Protein AF-A0A7X2C4A8-F1 (afdb_monomer)

Radius of gyration: 15.75 Å; Cα contacts (8 Å, |Δi|>4): 30; chains: 1; bounding box: 32×31×45 Å

pLDDT: mean 94.35, std 6.16, range [58.16, 98.44]

Structure (mmCIF, N/CA/C/O backbone):
data_AF-A0A7X2C4A8-F1
#
_entry.id   AF-A0A7X2C4A8-F1
#
loop_
_atom_site.group_PDB
_atom_site.id
_atom_site.type_symbol
_atom_site.label_atom_id
_atom_site.label_alt_id
_atom_site.label_comp_id
_atom_site.label_asym_id
_atom_site.label_entity_id
_atom_site.label_seq_id
_atom_site.pdbx_PD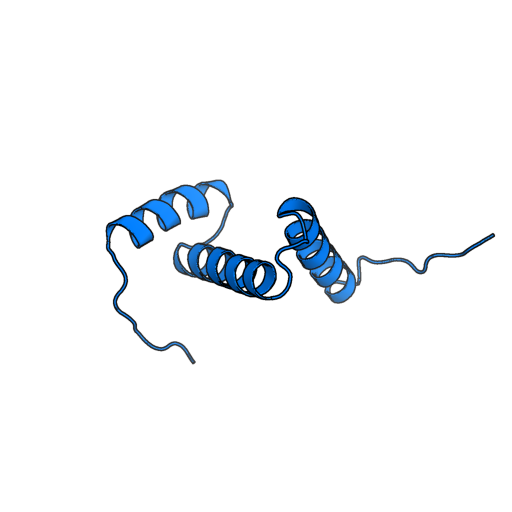B_ins_code
_atom_site.Cartn_x
_atom_site.Cartn_y
_atom_site.Cartn_z
_atom_site.occupancy
_atom_site.B_iso_or_equiv
_atom_site.auth_seq_id
_atom_site.auth_comp_id
_atom_site.auth_asym_id
_atom_site.auth_atom_id
_atom_site.pdbx_PDB_model_num
ATOM 1 N N . MET A 1 1 ? -1.951 -12.010 15.104 1.00 58.16 1 MET A N 1
ATOM 2 C CA . MET A 1 1 ? -2.591 -11.345 16.259 1.00 58.16 1 MET A CA 1
ATOM 3 C C . MET A 1 1 ? -2.823 -9.891 15.890 1.00 58.16 1 MET A C 1
ATOM 5 O O . MET A 1 1 ? -1.941 -9.311 15.272 1.00 58.16 1 MET A O 1
ATOM 9 N N . SER A 1 2 ? -3.993 -9.334 16.196 1.00 74.56 2 SER A N 1
ATOM 10 C CA . SER A 1 2 ? -4.309 -7.919 15.966 1.00 74.56 2 SER A CA 1
ATOM 11 C C . SER A 1 2 ? -4.285 -7.165 17.290 1.00 74.56 2 SER A C 1
ATOM 13 O O . SER A 1 2 ? -4.939 -7.588 18.242 1.00 74.56 2 SER A O 1
ATOM 15 N N . THR A 1 3 ? -3.568 -6.046 17.335 1.00 88.50 3 THR A N 1
ATOM 16 C CA . THR A 1 3 ? -3.555 -5.134 18.484 1.00 88.50 3 THR A CA 1
ATOM 17 C C . THR A 1 3 ? -4.454 -3.946 18.165 1.00 88.50 3 THR A C 1
ATOM 19 O O . THR A 1 3 ? -4.297 -3.324 17.116 1.00 88.50 3 THR A O 1
ATOM 22 N N . ALA A 1 4 ? -5.405 -3.631 19.045 1.00 91.00 4 ALA A N 1
ATOM 23 C CA . ALA A 1 4 ? -6.244 -2.449 18.881 1.00 91.00 4 ALA A CA 1
ATOM 24 C C . ALA A 1 4 ? -5.413 -1.184 19.139 1.00 91.00 4 ALA A C 1
ATOM 26 O O . ALA A 1 4 ? -4.811 -1.039 20.202 1.00 91.00 4 ALA A O 1
ATOM 27 N N . ILE A 1 5 ? -5.397 -0.270 18.172 1.00 91.25 5 ILE A N 1
ATOM 28 C CA . ILE A 1 5 ? -4.728 1.030 18.272 1.00 91.25 5 ILE A CA 1
ATOM 29 C C . ILE A 1 5 ? -5.728 2.140 17.953 1.00 91.25 5 ILE A C 1
ATOM 31 O O . ILE A 1 5 ? -6.651 1.945 17.161 1.00 91.25 5 ILE A O 1
ATOM 35 N N . LYS A 1 6 ? -5.552 3.309 18.572 1.00 95.81 6 LYS A N 1
ATOM 36 C CA . LYS A 1 6 ? -6.313 4.510 18.213 1.00 95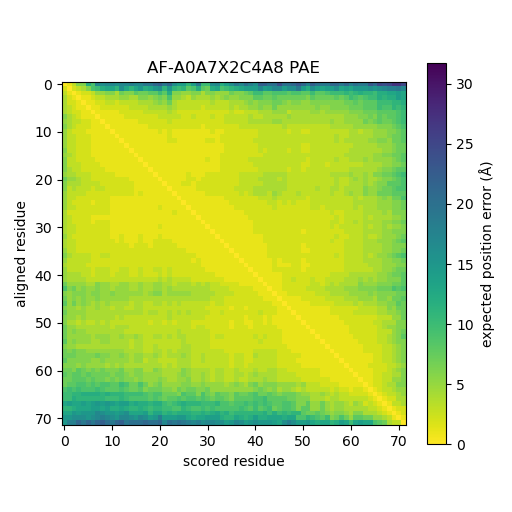.81 6 LYS A CA 1
ATOM 37 C C . LYS A 1 6 ? -5.604 5.212 17.062 1.00 95.81 6 LYS A C 1
ATOM 39 O O . LYS A 1 6 ? -4.400 5.434 17.131 1.00 95.81 6 LYS A O 1
ATOM 44 N N . LEU A 1 7 ? -6.363 5.558 16.032 1.00 95.75 7 LEU A N 1
ATOM 45 C CA . LEU A 1 7 ? -5.904 6.341 14.892 1.00 95.75 7 LEU A CA 1
ATOM 46 C C . LEU A 1 7 ? -6.745 7.608 14.786 1.00 95.75 7 LEU A C 1
ATOM 48 O O . LEU A 1 7 ? -7.881 7.646 15.264 1.00 95.75 7 LEU A O 1
ATOM 52 N N . ASP A 1 8 ? -6.171 8.627 14.158 1.00 97.69 8 ASP A N 1
ATOM 53 C CA . ASP A 1 8 ? -6.882 9.856 13.836 1.00 97.69 8 ASP A CA 1
ATOM 54 C C . ASP A 1 8 ? -8.122 9.562 12.971 1.00 97.69 8 ASP A C 1
ATOM 56 O O . ASP A 1 8 ? -8.072 8.754 12.037 1.00 97.69 8 ASP A O 1
ATOM 60 N N . SER A 1 9 ? -9.251 10.194 13.295 1.00 97.44 9 SER A N 1
ATOM 61 C CA . SER A 1 9 ? -10.521 9.927 12.615 1.00 97.44 9 SER A CA 1
ATOM 62 C C . SER A 1 9 ? -10.508 10.375 11.154 1.00 97.44 9 SER A C 1
ATOM 64 O O . SER A 1 9 ? -11.108 9.698 10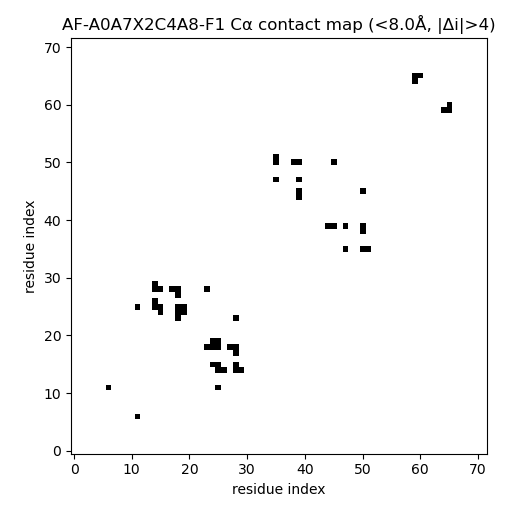.317 1.00 97.44 9 SER A O 1
ATOM 66 N N . ALA A 1 10 ? -9.790 11.451 10.817 1.00 98.12 10 ALA A N 1
ATOM 67 C CA . ALA A 1 10 ? -9.665 11.918 9.441 1.00 98.12 10 ALA A CA 1
ATOM 68 C C . ALA A 1 10 ? -8.820 10.952 8.601 1.00 98.12 10 ALA A C 1
ATOM 70 O O . ALA A 1 10 ? -9.166 10.680 7.448 1.00 98.12 10 ALA A O 1
ATOM 71 N N . LEU A 1 11 ? -7.768 10.358 9.181 1.00 97.81 11 LEU A N 1
ATOM 72 C CA . LEU A 1 11 ? -7.009 9.293 8.518 1.00 97.81 11 LEU A CA 1
ATOM 73 C C . LEU A 1 11 ? -7.898 8.078 8.221 1.00 97.81 11 LEU A C 1
ATOM 75 O O . LEU A 1 11 ? -7.874 7.557 7.105 1.00 97.81 11 LEU A O 1
ATOM 79 N N . VAL A 1 12 ? -8.685 7.629 9.204 1.00 98.00 12 VAL A N 1
ATOM 80 C CA . VAL A 1 12 ? -9.573 6.465 9.045 1.00 98.00 12 VAL A CA 1
ATOM 81 C C . VAL A 1 12 ? -10.630 6.723 7.971 1.00 98.00 12 VAL A C 1
ATOM 83 O O . VAL A 1 12 ? -10.881 5.852 7.136 1.00 98.00 12 VAL A O 1
ATOM 86 N N . GLU A 1 13 ? -11.212 7.919 7.952 1.00 98.31 13 GLU A N 1
ATOM 87 C CA . GLU A 1 13 ? -12.218 8.300 6.963 1.00 98.31 13 GLU A CA 1
ATOM 88 C C . GLU A 1 13 ? -11.628 8.403 5.551 1.00 98.31 13 GLU A C 1
ATOM 90 O O . GLU A 1 13 ? -12.192 7.868 4.594 1.00 98.31 13 GLU A O 1
ATOM 95 N N . THR A 1 14 ? -10.434 8.985 5.422 1.00 98.44 14 THR A N 1
ATOM 96 C CA . THR A 1 14 ? -9.706 9.013 4.147 1.00 98.44 14 THR A CA 1
ATOM 97 C C . THR A 1 14 ? -9.417 7.590 3.675 1.00 98.44 14 THR A C 1
ATOM 99 O O . THR A 1 14 ? -9.749 7.226 2.548 1.00 98.44 14 THR A O 1
ATOM 102 N N . ALA A 1 15 ? -8.881 6.733 4.547 1.00 98.31 15 ALA A N 1
ATOM 103 C CA . ALA A 1 15 ? -8.627 5.337 4.215 1.00 98.31 15 ALA A CA 1
ATOM 104 C C . ALA A 1 15 ? -9.898 4.609 3.758 1.00 98.31 15 ALA A C 1
ATOM 106 O O . ALA A 1 15 ? -9.827 3.837 2.809 1.00 98.31 15 ALA A O 1
ATOM 107 N N . ARG A 1 16 ? -11.059 4.871 4.372 1.00 98.31 16 ARG A N 1
ATOM 108 C CA . ARG A 1 16 ? -12.344 4.258 3.998 1.00 98.31 16 ARG A CA 1
ATOM 109 C C . ARG A 1 16 ? -12.731 4.562 2.547 1.00 98.31 16 ARG A C 1
ATOM 111 O O . ARG A 1 16 ? -13.133 3.650 1.826 1.00 98.31 16 ARG A O 1
ATOM 118 N N . ILE A 1 17 ? -12.582 5.815 2.115 1.00 98.38 17 ILE A N 1
ATOM 119 C CA . ILE A 1 17 ? -12.914 6.252 0.749 1.00 98.38 17 ILE A CA 1
ATOM 120 C C . ILE A 1 17 ? -12.013 5.547 -0.274 1.00 98.38 17 ILE A C 1
ATOM 122 O O . ILE A 1 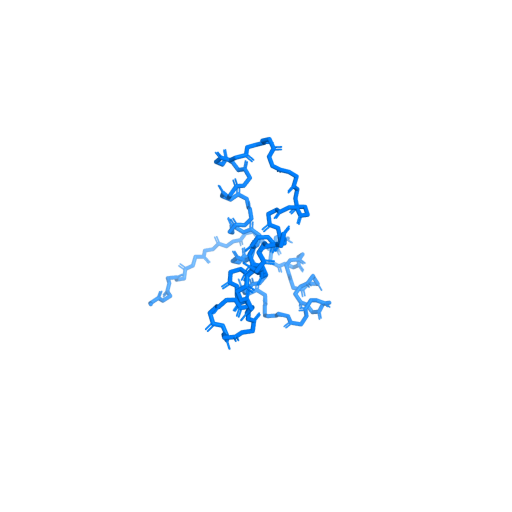17 ? -12.507 4.907 -1.204 1.00 98.38 17 ILE A O 1
ATOM 126 N N . TYR A 1 18 ? -10.693 5.596 -0.069 1.00 98.31 18 TYR A N 1
ATOM 127 C CA . TYR A 1 18 ? -9.728 4.966 -0.977 1.00 98.31 18 TYR A CA 1
ATOM 128 C C . TYR A 1 18 ? -9.825 3.437 -0.965 1.00 98.31 18 TYR A C 1
ATOM 130 O O . TYR A 1 18 ? -9.688 2.804 -2.010 1.00 98.31 18 TYR A O 1
ATOM 138 N N . ALA A 1 19 ? -10.102 2.838 0.196 1.00 98.06 19 ALA A N 1
ATOM 139 C CA . ALA A 1 19 ? -10.300 1.400 0.326 1.00 98.06 19 ALA A CA 1
ATOM 140 C C . ALA A 1 19 ? -11.469 0.924 -0.543 1.00 98.06 19 ALA A C 1
ATOM 142 O O . ALA A 1 19 ? -11.322 -0.052 -1.275 1.00 98.06 19 ALA A O 1
ATOM 143 N N . SER A 1 20 ? -12.595 1.647 -0.516 1.00 97.69 20 SER A N 1
ATOM 144 C CA . SER A 1 20 ? -13.767 1.320 -1.332 1.00 97.69 20 SER A CA 1
ATOM 145 C C . SER A 1 20 ? -13.445 1.334 -2.827 1.00 97.69 20 SER A C 1
ATOM 147 O O . SER A 1 20 ? -13.838 0.413 -3.536 1.00 97.69 20 SER A O 1
ATOM 149 N N . ALA A 1 21 ? -12.711 2.345 -3.300 1.00 97.88 21 ALA A N 1
ATOM 150 C CA . ALA A 1 21 ? -12.312 2.448 -4.705 1.00 97.88 21 ALA A CA 1
ATOM 151 C C . ALA A 1 21 ? -11.313 1.353 -5.117 1.00 97.88 21 ALA A C 1
ATOM 153 O O . ALA A 1 21 ? -11.351 0.859 -6.238 1.00 97.88 21 ALA A O 1
ATOM 154 N N . ALA A 1 22 ? -10.431 0.949 -4.201 1.00 95.75 22 ALA A N 1
ATOM 155 C CA . ALA A 1 22 ? -9.412 -0.068 -4.440 1.00 95.75 22 ALA A CA 1
ATOM 156 C C . ALA A 1 22 ? -9.876 -1.505 -4.133 1.00 95.75 22 ALA A C 1
ATOM 158 O O . ALA A 1 22 ? -9.046 -2.415 -4.139 1.00 95.75 22 ALA A O 1
ATOM 159 N N . HIS A 1 23 ? -11.162 -1.719 -3.824 1.00 96.94 23 HIS A N 1
ATOM 160 C CA . HIS A 1 23 ? -11.714 -3.008 -3.385 1.00 96.94 23 HIS A CA 1
ATOM 161 C C . HIS A 1 23 ? -10.966 -3.623 -2.183 1.00 96.94 23 HIS A C 1
ATOM 163 O O . HIS A 1 23 ? -10.697 -4.823 -2.127 1.00 96.94 23 HIS A O 1
ATOM 169 N N . ARG A 1 24 ? -10.618 -2.792 -1.194 1.00 96.31 24 ARG A N 1
ATOM 170 C CA . ARG A 1 24 ? -9.965 -3.187 0.064 1.00 96.31 24 ARG A CA 1
ATOM 171 C C . ARG A 1 24 ? -10.853 -2.855 1.260 1.00 96.31 24 ARG A C 1
ATOM 173 O O . ARG A 1 24 ? -11.750 -2.023 1.181 1.00 96.31 24 ARG A O 1
ATOM 180 N N . SER A 1 25 ? -10.574 -3.477 2.404 1.00 98.00 25 SER A N 1
ATOM 181 C CA . SER A 1 25 ? -11.107 -3.008 3.687 1.00 98.00 25 SER A CA 1
ATOM 182 C C . SER A 1 25 ? -10.310 -1.800 4.194 1.00 98.00 25 SER A C 1
ATOM 184 O O . SER A 1 25 ? -9.136 -1.643 3.850 1.00 98.00 25 SER A O 1
ATOM 186 N N . THR A 1 26 ? -10.909 -0.967 5.052 1.00 97.81 26 THR A N 1
ATOM 187 C CA . THR A 1 26 ? -10.221 0.196 5.645 1.00 97.81 26 THR A CA 1
ATOM 188 C C . THR A 1 26 ? -8.899 -0.182 6.331 1.00 97.81 26 THR A C 1
ATOM 190 O O . THR A 1 26 ? -7.887 0.446 6.017 1.00 97.81 26 THR A O 1
ATOM 193 N N . PRO A 1 27 ? -8.824 -1.237 7.176 1.00 96.19 27 PRO A N 1
ATOM 194 C CA . PRO A 1 27 ? -7.547 -1.660 7.754 1.00 96.19 27 PRO A CA 1
ATOM 195 C C . PRO A 1 27 ? -6.522 -2.078 6.693 1.00 96.19 27 PRO A C 1
ATOM 197 O O . PRO A 1 27 ? -5.358 -1.705 6.791 1.00 96.19 27 PRO A O 1
ATOM 200 N N . LYS A 1 28 ? -6.946 -2.787 5.635 1.00 96.81 28 LYS A N 1
ATOM 201 C CA . LYS A 1 28 ? -6.046 -3.205 4.547 1.00 96.81 28 LYS A CA 1
ATOM 202 C C . LYS A 1 28 ? -5.510 -2.029 3.741 1.00 96.81 28 LYS A C 1
ATOM 204 O O . LYS A 1 28 ? -4.369 -2.079 3.293 1.00 96.81 28 LYS A O 1
ATOM 209 N N . GLN A 1 29 ? -6.300 -0.975 3.570 1.00 97.88 29 GLN A N 1
ATOM 210 C CA . GLN A 1 29 ? -5.829 0.249 2.929 1.00 97.88 29 GLN A CA 1
ATOM 211 C C . GLN A 1 29 ? -4.778 0.971 3.785 1.00 97.88 29 GLN A C 1
ATOM 213 O O . GLN A 1 29 ? -3.772 1.427 3.246 1.00 97.88 29 GLN A O 1
ATOM 218 N N . ILE A 1 30 ? -4.958 1.010 5.108 1.00 97.44 30 ILE A N 1
ATOM 219 C CA . ILE A 1 30 ? -3.966 1.576 6.037 1.00 97.44 30 ILE A CA 1
ATOM 220 C C . ILE A 1 30 ? -2.678 0.737 6.034 1.00 97.44 30 ILE A C 1
ATOM 222 O O . ILE A 1 30 ? -1.590 1.291 5.905 1.00 97.44 30 ILE A O 1
ATOM 226 N N . GLU A 1 31 ? -2.782 -0.596 6.098 1.00 96.19 31 GLU A N 1
ATOM 227 C CA . GLU A 1 31 ? -1.629 -1.507 5.981 1.00 96.19 31 GLU A CA 1
ATOM 228 C C . GLU A 1 31 ? -0.877 -1.315 4.655 1.00 96.19 31 GLU A C 1
ATOM 230 O O . GLU A 1 31 ? 0.354 -1.354 4.624 1.00 96.19 31 GLU A O 1
ATOM 235 N N . HIS A 1 32 ? -1.606 -1.092 3.559 1.00 95.69 32 HIS A N 1
ATOM 236 C CA . HIS A 1 32 ? -1.024 -0.825 2.248 1.00 95.69 32 HIS A CA 1
ATOM 237 C C . HIS A 1 32 ? -0.213 0.476 2.247 1.00 95.69 32 HIS A C 1
ATOM 239 O O . HIS A 1 32 ? 0.955 0.452 1.860 1.00 95.69 32 HIS A O 1
ATOM 245 N N . TRP A 1 33 ? -0.778 1.582 2.741 1.00 96.88 33 TRP A N 1
ATOM 246 C CA . TRP A 1 33 ? -0.047 2.848 2.860 1.00 96.88 33 TRP A CA 1
ATOM 247 C C . TRP A 1 33 ? 1.157 2.748 3.796 1.00 96.88 33 TRP A C 1
ATOM 249 O O . TRP A 1 33 ? 2.232 3.216 3.438 1.00 96.88 33 TRP A O 1
ATOM 259 N N . ALA A 1 34 ? 1.019 2.082 4.945 1.00 96.50 34 ALA A N 1
ATOM 260 C CA . ALA A 1 34 ? 2.129 1.875 5.874 1.00 96.50 34 ALA A CA 1
ATOM 261 C C . ALA A 1 34 ? 3.255 1.033 5.247 1.00 96.50 34 ALA A C 1
ATOM 263 O O . ALA A 1 34 ? 4.436 1.317 5.438 1.00 96.50 34 ALA A O 1
ATOM 264 N N . THR A 1 35 ? 2.900 0.016 4.455 1.00 95.31 35 THR A N 1
ATOM 265 C CA . THR A 1 35 ? 3.876 -0.814 3.735 1.00 95.31 35 THR A CA 1
ATOM 266 C C . THR A 1 35 ? 4.630 0.002 2.690 1.00 95.31 35 THR A C 1
ATOM 268 O O . THR A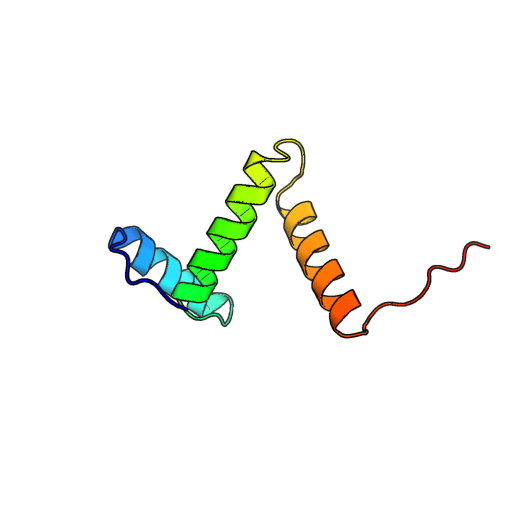 1 35 ? 5.852 -0.102 2.616 1.00 95.31 35 THR A O 1
ATOM 271 N N . LEU A 1 36 ? 3.918 0.819 1.909 1.00 96.00 36 LEU A N 1
ATOM 272 C CA . LEU A 1 36 ? 4.512 1.695 0.900 1.00 96.00 36 LEU A CA 1
ATOM 273 C C . LEU A 1 36 ? 5.408 2.762 1.535 1.00 96.00 36 LEU A C 1
ATOM 275 O O . LEU A 1 36 ? 6.543 2.916 1.099 1.00 96.00 36 LEU A O 1
ATOM 279 N N . GLY A 1 37 ? 4.934 3.428 2.593 1.00 96.44 37 GLY A N 1
ATOM 280 C CA . GLY A 1 37 ? 5.697 4.433 3.333 1.00 96.44 37 GLY A CA 1
ATOM 281 C C . GLY A 1 37 ? 7.008 3.871 3.871 1.00 96.44 37 GLY A C 1
ATOM 282 O O . GLY A 1 37 ? 8.061 4.438 3.613 1.00 96.44 37 GLY A O 1
ATOM 283 N N . ARG A 1 38 ? 6.978 2.684 4.491 1.00 97.19 38 ARG A N 1
ATOM 284 C CA . ARG A 1 38 ? 8.196 2.013 4.970 1.00 97.19 38 ARG A CA 1
ATOM 285 C C . ARG A 1 38 ? 9.189 1.712 3.842 1.00 97.19 38 ARG A C 1
ATOM 287 O O . ARG A 1 38 ? 10.390 1.838 4.049 1.00 97.19 38 ARG A O 1
ATOM 294 N N . ILE A 1 39 ? 8.718 1.276 2.670 1.00 96.19 39 ILE A N 1
ATOM 295 C CA . ILE A 1 39 ? 9.611 0.991 1.532 1.00 96.19 39 ILE A CA 1
ATOM 296 C C . ILE A 1 39 ? 10.196 2.291 0.976 1.00 96.19 39 ILE A C 1
ATOM 298 O O . ILE A 1 39 ? 11.394 2.332 0.710 1.00 96.19 39 ILE A O 1
ATOM 302 N N . ALA A 1 40 ? 9.376 3.334 0.842 1.00 96.88 40 ALA A N 1
ATOM 303 C CA . ALA A 1 40 ? 9.802 4.644 0.363 1.00 96.88 40 ALA A CA 1
ATOM 304 C C . ALA A 1 40 ? 10.808 5.310 1.317 1.00 96.88 40 ALA A C 1
ATOM 306 O O . ALA A 1 40 ? 11.789 5.880 0.862 1.00 96.88 40 ALA A O 1
ATOM 307 N N . GLU A 1 41 ? 10.631 5.185 2.636 1.00 97.25 41 GLU A N 1
ATOM 308 C CA . GLU A 1 41 ? 11.606 5.668 3.626 1.00 97.25 41 GLU A CA 1
ATOM 309 C C . GLU A 1 41 ? 12.955 4.944 3.518 1.00 97.25 41 GLU A C 1
ATOM 311 O O . GLU A 1 41 ? 14.006 5.555 3.689 1.00 97.25 41 GLU A O 1
ATOM 316 N N . GLN A 1 42 ? 12.930 3.637 3.242 1.00 96.69 42 GLN A N 1
ATOM 317 C CA . GLN A 1 42 ? 14.138 2.817 3.112 1.00 96.69 42 GLN A CA 1
ATOM 318 C C . GLN A 1 42 ? 14.846 2.989 1.762 1.00 96.69 42 GLN A C 1
ATOM 320 O O . GLN A 1 42 ? 16.037 2.706 1.677 1.00 96.69 42 GLN A O 1
ATOM 325 N N . ASN A 1 43 ? 14.115 3.403 0.725 1.00 95.38 43 ASN A N 1
ATOM 326 C CA . ASN A 1 43 ? 14.596 3.517 -0.653 1.00 95.38 43 ASN A CA 1
ATOM 327 C C . ASN A 1 43 ? 14.012 4.801 -1.285 1.00 95.38 43 ASN A C 1
ATOM 329 O O . ASN A 1 43 ? 13.123 4.721 -2.141 1.00 95.38 43 ASN A O 1
ATOM 333 N N . PRO A 1 44 ? 14.431 5.993 -0.818 1.00 94.38 44 PRO A N 1
ATOM 334 C CA . PRO A 1 44 ? 13.840 7.279 -1.210 1.00 94.38 44 PRO A CA 1
ATOM 335 C C . PRO A 1 44 ? 14.015 7.617 -2.696 1.00 94.38 44 PRO A C 1
ATOM 337 O O . PRO A 1 44 ? 13.303 8.463 -3.232 1.00 94.38 44 PRO A O 1
ATOM 340 N N . GLU A 1 45 ? 14.960 6.969 -3.367 1.00 96.75 45 GLU A N 1
ATOM 341 C CA . GLU A 1 45 ? 15.218 7.091 -4.795 1.00 96.75 45 GLU A CA 1
ATOM 342 C C . GLU A 1 45 ? 14.228 6.307 -5.664 1.00 96.75 45 GLU A C 1
ATOM 344 O O . GLU A 1 45 ? 14.131 6.573 -6.863 1.00 96.75 45 GLU A O 1
ATOM 349 N N . LEU A 1 46 ? 13.504 5.338 -5.091 1.00 95.19 46 LEU A N 1
ATOM 350 C CA . LEU A 1 46 ? 12.578 4.508 -5.849 1.00 95.19 46 LEU A CA 1
ATOM 351 C C . LEU A 1 46 ? 11.250 5.243 -6.076 1.00 95.19 46 LEU A C 1
ATOM 353 O O . LEU A 1 46 ? 10.564 5.598 -5.112 1.00 95.19 46 LEU A O 1
ATOM 357 N N . PRO A 1 47 ? 10.818 5.418 -7.338 1.00 96.19 47 PRO A N 1
ATOM 358 C CA . PRO A 1 47 ? 9.511 5.985 -7.632 1.00 96.19 47 PRO A CA 1
ATOM 359 C C . PRO A 1 47 ? 8.379 5.120 -7.070 1.00 96.19 47 PRO A C 1
ATOM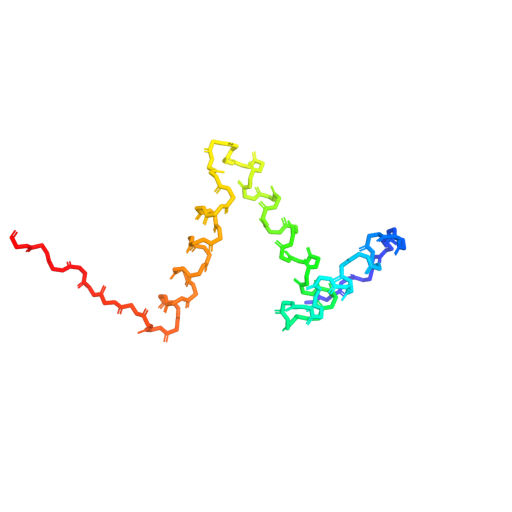 361 O O . PRO A 1 47 ? 8.458 3.890 -7.057 1.00 96.19 47 PRO A O 1
ATOM 364 N N . TYR A 1 48 ? 7.277 5.765 -6.688 1.00 93.06 48 TYR A N 1
ATOM 365 C CA . TYR A 1 48 ? 6.090 5.090 -6.158 1.00 93.06 48 TYR A CA 1
ATOM 366 C C . TYR A 1 48 ? 5.606 3.937 -7.054 1.00 93.06 48 TYR A C 1
ATOM 368 O O . TYR A 1 48 ? 5.400 2.821 -6.573 1.00 93.06 48 TYR A O 1
ATOM 376 N N . ASP A 1 49 ? 5.490 4.183 -8.361 1.00 95.94 49 ASP A N 1
ATOM 377 C CA . ASP A 1 49 ? 5.006 3.183 -9.318 1.00 95.94 49 ASP A CA 1
ATOM 378 C C . ASP A 1 49 ? 5.931 1.962 -9.395 1.00 95.94 49 ASP A C 1
ATOM 380 O O . ASP A 1 49 ? 5.461 0.832 -9.532 1.00 95.94 49 ASP A O 1
ATOM 384 N N . PHE A 1 50 ? 7.242 2.165 -9.222 1.00 96.31 50 PHE A N 1
ATOM 385 C CA . PHE A 1 50 ? 8.212 1.073 -9.176 1.00 96.31 50 PHE A CA 1
ATOM 386 C C . PHE A 1 50 ? 8.005 0.196 -7.937 1.00 96.31 50 PHE A C 1
ATOM 388 O O . PHE A 1 50 ? 7.984 -1.031 -8.038 1.00 96.31 50 PHE A O 1
ATOM 395 N N . ILE A 1 51 ? 7.780 0.810 -6.770 1.00 96.12 51 ILE A N 1
ATOM 396 C CA . ILE A 1 51 ? 7.495 0.083 -5.525 1.00 96.12 51 ILE A CA 1
ATOM 397 C C . ILE A 1 51 ? 6.210 -0.744 -5.671 1.00 96.12 51 ILE A C 1
ATOM 399 O O . ILE A 1 51 ? 6.184 -1.923 -5.306 1.00 96.12 51 ILE A O 1
ATOM 403 N N . VAL A 1 52 ? 5.144 -0.151 -6.218 1.00 95.19 52 VAL A N 1
ATOM 404 C CA . VAL A 1 52 ? 3.872 -0.852 -6.452 1.00 95.19 52 VAL A CA 1
ATOM 405 C C . VAL A 1 52 ? 4.063 -2.021 -7.418 1.00 95.19 52 VAL A C 1
ATOM 407 O O . VAL A 1 52 ? 3.615 -3.130 -7.115 1.00 95.19 52 VAL A O 1
ATOM 410 N N . GLY A 1 53 ? 4.768 -1.801 -8.530 1.00 95.88 53 GLY A N 1
ATOM 411 C CA . GLY A 1 53 ? 5.087 -2.844 -9.502 1.00 95.88 53 GLY A CA 1
ATOM 412 C C . GLY A 1 53 ? 5.867 -4.001 -8.878 1.00 95.88 53 GLY A C 1
ATOM 413 O O . GLY A 1 53 ? 5.523 -5.161 -9.085 1.00 95.88 53 GLY A O 1
ATOM 414 N N . LEU A 1 54 ? 6.850 -3.713 -8.022 1.00 94.06 54 LEU A N 1
ATOM 415 C CA . LEU A 1 54 ? 7.630 -4.739 -7.326 1.00 94.06 54 LEU A CA 1
ATOM 416 C C . LEU A 1 54 ? 6.778 -5.566 -6.348 1.00 94.06 54 LEU A C 1
ATOM 418 O O . LEU A 1 54 ? 6.946 -6.784 -6.241 1.00 94.06 54 LEU A O 1
ATOM 422 N N . LEU A 1 55 ? 5.832 -4.934 -5.647 1.00 93.25 55 LEU A N 1
ATOM 423 C CA . LEU A 1 55 ? 4.886 -5.643 -4.780 1.00 93.25 55 LEU A CA 1
ATOM 424 C C . LEU A 1 55 ? 3.947 -6.554 -5.583 1.00 93.25 55 LEU A C 1
ATOM 426 O O . LEU A 1 55 ? 3.681 -7.676 -5.146 1.00 93.25 55 LEU A O 1
ATOM 430 N N . GLN A 1 56 ? 3.478 -6.097 -6.747 1.00 94.62 56 GLN A N 1
ATOM 431 C CA . GLN A 1 56 ? 2.669 -6.903 -7.665 1.00 94.62 56 GLN A CA 1
ATOM 432 C C . GLN A 1 56 ? 3.469 -8.078 -8.231 1.00 94.62 56 GLN A C 1
ATOM 434 O O . GLN A 1 56 ? 3.015 -9.214 -8.116 1.00 94.62 56 GLN A O 1
ATOM 439 N N . ALA A 1 57 ? 4.687 -7.836 -8.721 1.00 94.50 57 ALA A N 1
ATOM 440 C CA . ALA A 1 57 ? 5.585 -8.874 -9.224 1.00 94.50 57 ALA A CA 1
ATOM 441 C C . ALA A 1 57 ? 5.845 -9.952 -8.163 1.00 94.50 57 ALA A C 1
ATOM 443 O O . ALA A 1 57 ? 5.753 -11.151 -8.421 1.00 94.50 57 ALA A O 1
ATOM 444 N N . ARG A 1 58 ? 6.078 -9.542 -6.911 1.00 93.94 58 ARG A N 1
ATOM 445 C CA . ARG A 1 58 ? 6.245 -10.485 -5.801 1.00 93.94 58 ARG A CA 1
ATOM 446 C C . ARG A 1 58 ? 4.975 -11.296 -5.521 1.00 93.94 58 ARG A C 1
ATOM 448 O O . ARG A 1 58 ? 5.081 -12.446 -5.097 1.00 93.94 58 ARG A O 1
ATOM 455 N N . ALA A 1 59 ? 3.792 -10.711 -5.697 1.00 93.81 59 ALA A N 1
ATOM 456 C CA . ALA A 1 59 ? 2.525 -11.423 -5.543 1.00 93.81 59 ALA A CA 1
ATOM 457 C C . ALA A 1 59 ? 2.302 -12.431 -6.681 1.00 93.81 59 ALA A C 1
ATOM 459 O O . ALA A 1 59 ? 1.944 -13.570 -6.399 1.00 93.81 59 ALA A O 1
ATOM 460 N N . GLN A 1 60 ? 2.594 -12.044 -7.924 1.00 95.56 60 GLN A N 1
ATOM 461 C CA . GLN A 1 60 ? 2.537 -12.903 -9.111 1.00 95.56 60 GLN A CA 1
ATOM 462 C C . GLN A 1 60 ? 3.446 -14.127 -8.965 1.00 95.56 60 GLN A C 1
ATOM 464 O O . GLN A 1 60 ? 2.974 -15.257 -9.052 1.00 95.56 60 GLN A O 1
ATOM 469 N N . VAL A 1 61 ? 4.714 -13.921 -8.585 1.00 95.12 61 VAL A N 1
ATOM 470 C CA . VAL A 1 61 ? 5.661 -15.018 -8.314 1.00 95.12 61 VAL A CA 1
ATOM 471 C C . VAL A 1 61 ? 5.121 -15.978 -7.249 1.00 95.12 61 VAL A C 1
ATOM 473 O O . VAL A 1 61 ? 5.182 -17.192 -7.420 1.00 95.12 61 VAL A O 1
ATOM 476 N N . LYS A 1 62 ? 4.545 -15.463 -6.153 1.00 94.31 6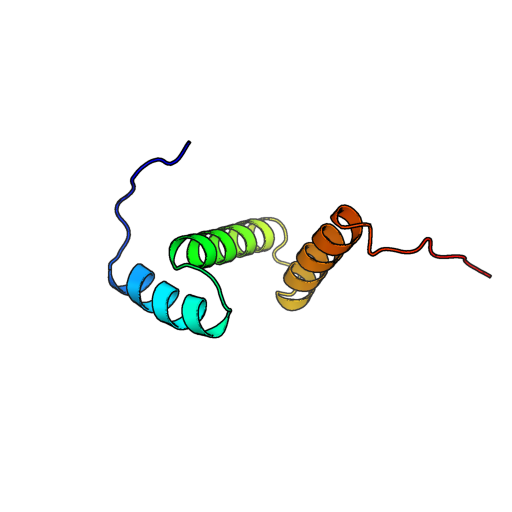2 LYS A N 1
ATOM 477 C CA . LYS A 1 62 ? 3.946 -16.311 -5.104 1.00 94.31 62 LYS A CA 1
ATOM 478 C C . LYS A 1 62 ? 2.702 -17.066 -5.570 1.00 94.31 62 LYS A C 1
ATOM 480 O O . LYS A 1 62 ? 2.427 -18.135 -5.038 1.00 94.31 62 LYS A O 1
ATOM 485 N N . ALA A 1 63 ? 1.948 -16.499 -6.506 1.00 96.38 63 ALA A N 1
ATOM 486 C CA . ALA A 1 63 ? 0.779 -17.132 -7.102 1.00 96.38 63 ALA A CA 1
ATOM 487 C C . ALA A 1 63 ? 1.148 -18.176 -8.174 1.00 96.38 63 ALA A C 1
ATOM 489 O O . ALA A 1 63 ? 0.256 -18.846 -8.684 1.00 96.38 63 ALA A O 1
ATOM 490 N N . GLY A 1 64 ? 2.437 -18.322 -8.512 1.00 94.81 64 GLY A N 1
ATOM 491 C CA . GLY A 1 64 ? 2.890 -19.158 -9.625 1.00 94.81 64 GLY A CA 1
ATOM 492 C C . GLY A 1 64 ? 2.641 -18.530 -11.001 1.00 94.81 64 GLY A C 1
ATOM 493 O O . GLY A 1 64 ? 2.824 -19.198 -12.011 1.00 94.81 64 GLY A O 1
ATOM 494 N N . ASP A 1 65 ? 2.248 -17.256 -11.045 1.00 94.81 65 ASP A N 1
ATOM 495 C CA . ASP A 1 65 ? 1.999 -16.479 -12.263 1.00 94.81 65 ASP A CA 1
ATOM 496 C C . ASP A 1 65 ? 3.280 -15.752 -12.703 1.00 94.81 65 ASP A C 1
ATOM 498 O O . ASP A 1 65 ? 3.349 -14.529 -12.798 1.00 94.81 65 ASP A O 1
ATOM 502 N N . ALA A 1 66 ? 4.360 -16.513 -12.867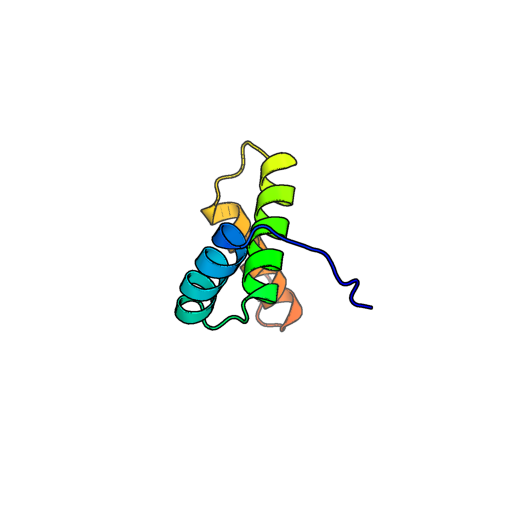 1.00 91.69 66 ALA A N 1
ATOM 503 C CA . ALA A 1 66 ? 5.648 -16.019 -13.338 1.00 91.69 66 ALA A CA 1
ATOM 504 C C . ALA A 1 66 ? 6.282 -17.054 -14.271 1.00 91.69 66 ALA A C 1
ATOM 506 O O . ALA A 1 66 ? 6.122 -18.258 -14.076 1.00 91.69 66 ALA A O 1
ATOM 507 N N . SER A 1 67 ? 7.012 -16.585 -15.281 1.00 90.38 67 SER A N 1
ATOM 508 C CA . SER A 1 67 ? 7.747 -17.433 -16.222 1.00 90.38 67 SER A CA 1
ATOM 509 C C . SER A 1 67 ? 9.245 -17.183 -16.104 1.00 90.38 67 SER A C 1
ATOM 511 O O . SER A 1 67 ? 9.679 -16.077 -15.770 1.00 90.38 67 SER A O 1
ATOM 513 N N . GLU A 1 68 ? 10.042 -18.220 -16.358 1.00 89.69 68 GLU A N 1
ATOM 514 C CA . GLU A 1 68 ? 11.488 -18.062 -16.452 1.00 89.69 68 GLU A CA 1
ATOM 515 C C . GLU A 1 68 ? 11.833 -17.223 -17.679 1.00 89.69 68 GLU A C 1
ATOM 517 O O . GLU A 1 68 ? 11.399 -17.497 -18.799 1.00 89.69 68 GLU A O 1
ATOM 522 N N . TYR A 1 69 ? 12.641 -16.192 -17.459 1.00 89.88 69 TYR A N 1
ATOM 523 C CA . TYR A 1 69 ? 13.181 -15.408 -18.551 1.00 89.88 69 TYR A CA 1
ATOM 524 C C . TYR A 1 69 ? 14.259 -16.222 -19.273 1.00 89.88 69 TYR A C 1
ATOM 526 O O . TYR A 1 69 ? 15.311 -16.513 -18.704 1.00 89.88 69 TYR A O 1
ATOM 534 N N . THR A 1 70 ? 14.005 -16.589 -20.528 1.00 89.31 70 THR A N 1
ATOM 535 C CA . THR A 1 70 ? 15.004 -17.234 -21.385 1.00 89.31 70 THR A CA 1
ATOM 536 C C . THR A 1 70 ? 15.713 -16.165 -22.208 1.00 89.31 70 THR A C 1
ATOM 538 O O . THR A 1 70 ? 15.107 -15.546 -23.082 1.00 89.31 70 THR A 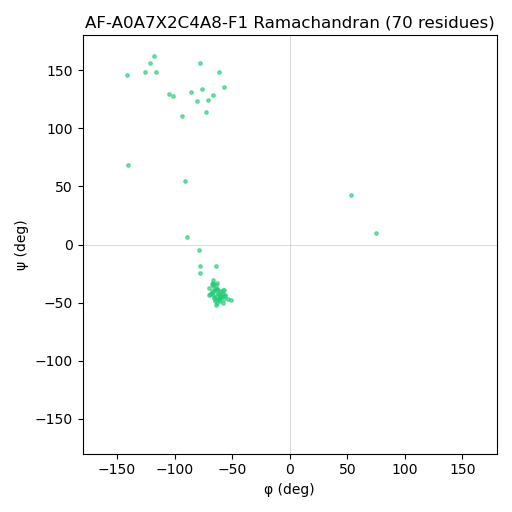O 1
ATOM 541 N N . PHE A 1 71 ? 16.991 -15.929 -21.911 1.00 84.94 71 PHE A N 1
ATOM 542 C CA . PHE A 1 71 ? 17.838 -15.082 -22.747 1.00 84.94 71 PHE A CA 1
ATOM 543 C C . PHE A 1 71 ? 18.246 -15.865 -24.003 1.00 84.94 71 PHE A C 1
ATOM 545 O O . PHE A 1 71 ? 18.620 -17.035 -23.897 1.00 84.94 71 PHE A O 1
ATOM 552 N N . GLY A 1 72 ? 18.144 -15.227 -25.169 1.00 73.38 72 GLY A N 1
ATOM 553 C CA . GLY A 1 72 ? 18.586 -15.753 -26.463 1.00 73.38 72 GLY A CA 1
ATOM 554 C C . GLY A 1 72 ? 19.780 -14.976 -26.979 1.00 73.38 72 GLY A C 1
ATOM 555 O O . GLY A 1 72 ? 19.730 -13.730 -26.883 1.00 73.38 72 GLY A O 1
#

Nearest PDB structures (foldseek):
  6gts-assembly1_C-2  TM=6.829E-01  e=4.181E+00  Escherichia coli
  1u9p-assembly1_A  TM=4.842E-01  e=3.915E+00  Escherichia coli

Sequence (72 aa):
MSTAIKLDSALVETARIYASAAHRSTPKQIEHWATLGRIAEQNPELPYDFIVGLLQARAQVKAGDASEYTFG

Secondary structure (DSSP, 8-state):
--------HHHHHHHHHHHHHTT--HHHHHHHHHHHHHHHHH-TTS-HHHHHHHHHHHHHHHHT--------

Mean predicted aligned error: 4.07 Å

Organism: NCBI:txid1608996

Foldseek 3Di:
DDDDDDDDPVLLVVLCVVCVVVVHHSVVSVVVVVVLVVVCVVPVVDDSVNVVVVVVVVVCVVVVNDDDDDDD

Solvent-accessible surface area (backbone atoms only — not comparable to full-atom values): 4437 Å² total; per-residue (Å²): 138,87,80,94,76,92,72,61,66,68,59,53,53,51,30,40,57,55,8,60,77,67,77,40,51,42,69,56,34,47,52,48,52,53,52,50,50,56,49,37,73,76,37,74,86,57,53,70,69,56,56,53,49,52,56,50,52,55,49,29,52,74,70,65,66,63,76,85,86,78,88,129

InterPro domains:
  IPR021831 ParD-like antitoxin of type II bacterial toxin-antitoxin system [PF11903] (4-64)